Protein AF-A0AB34FJD3-F1 (afdb_monomer_lite)

Foldseek 3Di:
DVVVVVVVLLVVVQVLCVVLVNPPDDPQNSVQLQLQQADDPVDDCVVAPSHHGDSVSSCVLSVCVVVVFPSDDDADPPHHDDDDPPDDDDDDGPVPVPPDDDDDGGGGGDDADDDPDGPDDDKDKDWDQDPVRDIDIDIPCVVVPPDD

pLDDT: mean 83.69, std 14.87, range [32.38, 97.69]

InterPro domains:
  IPR036852 Peptidase S8/S53 domain superfamily [G3DSA:3.40.50.200] (1-60)
  IPR036852 Peptidase S8/S53 domain superfamily [SSF52743] (1-69)

Secondary structure (DSSP, 8-state):
-HHHHHHHHHHHHHHHHHHTT--S--HHHHHHHHHHHPBP-SS-HHHHTT-B--HHHHHHHHHHHHTT-------STTTSPPPPTT--------GGG--S--PPP-----PPPSSSS-SS----EEEEE-TTS-EEEEETTGGGGS--

Sequence (148 aa):
MAIPLVAGCCAVLRETLGAVGVSTSSGALIKALLVNGADDLGLPRSDQGFGRVNIKNSLVRVDGRRNGGGDFVDVGVPTGPTLEEGQNWTQEIPLAALTQPGTLKVTLAYPDRQGAILQNNLTLKVEIRQRSGNIIAKRGDERVRSGE

Radius of gyration: 16.48 Å; chains: 1; bounding box: 44×36×38 Å

Organism: NCBI:txid1247861

Structure (mmCIF, N/CA/C/O backbone):
data_AF-A0AB34FJD3-F1
#
_entry.id   AF-A0AB34FJD3-F1
#
loop_
_atom_site.group_PDB
_atom_site.id
_atom_site.type_symbol
_atom_site.label_atom_id
_atom_site.label_alt_id
_atom_site.label_comp_id
_atom_site.label_asym_id
_atom_site.label_entity_id
_atom_site.label_seq_id
_atom_site.pdbx_PDB_ins_code
_atom_site.Cartn_x
_atom_site.Cartn_y
_atom_site.Cartn_z
_atom_site.occupancy
_atom_site.B_iso_or_equiv
_atom_site.auth_seq_id
_atom_site.auth_comp_id
_atom_site.auth_asym_id
_atom_site.auth_atom_id
_atom_site.pdbx_PDB_model_num
ATOM 1 N N . MET A 1 1 ? 6.060 -17.586 -14.091 1.00 90.12 1 MET A N 1
ATOM 2 C CA . MET A 1 1 ? 4.841 -17.091 -14.779 1.00 90.12 1 MET A CA 1
ATOM 3 C C . MET A 1 1 ? 4.119 -15.952 -14.042 1.00 90.12 1 MET A C 1
ATOM 5 O O . MET A 1 1 ? 3.489 -15.154 -14.715 1.00 90.12 1 MET A O 1
ATOM 9 N N . ALA A 1 2 ? 4.221 -15.802 -12.712 1.00 94.38 2 ALA A N 1
ATOM 10 C CA . ALA A 1 2 ? 3.508 -14.740 -11.977 1.00 94.38 2 ALA A CA 1
ATOM 11 C C . ALA A 1 2 ? 3.967 -13.296 -12.294 1.00 94.38 2 ALA A C 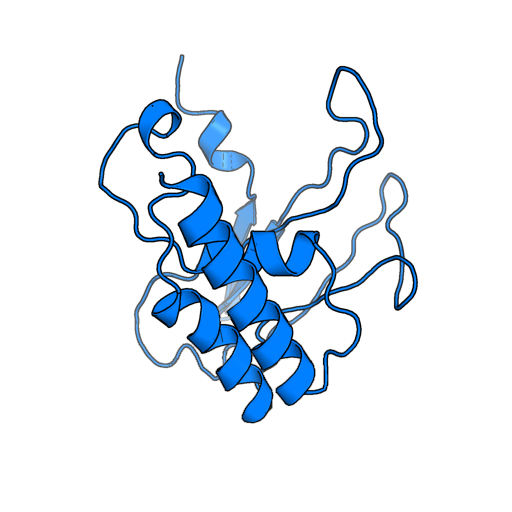1
ATOM 13 O O . ALA A 1 2 ? 3.139 -12.397 -12.386 1.00 94.38 2 ALA A O 1
ATOM 14 N N . ILE A 1 3 ? 5.271 -13.073 -12.503 1.00 96.75 3 ILE A N 1
ATOM 15 C CA . ILE A 1 3 ? 5.843 -11.738 -12.770 1.00 96.75 3 ILE A CA 1
ATOM 16 C C . ILE A 1 3 ? 5.187 -11.025 -13.972 1.00 96.75 3 ILE A C 1
ATOM 18 O O . ILE A 1 3 ? 4.697 -9.912 -13.780 1.00 96.75 3 ILE A O 1
ATOM 22 N N . PRO A 1 4 ? 5.124 -11.611 -15.187 1.00 97.38 4 PRO A N 1
ATOM 23 C CA . PRO A 1 4 ? 4.515 -10.930 -16.333 1.00 97.38 4 PRO A CA 1
ATOM 24 C C . PRO A 1 4 ? 3.014 -10.665 -16.149 1.00 97.38 4 PRO A C 1
ATOM 26 O O . PRO A 1 4 ? 2.512 -9.662 -16.647 1.00 97.38 4 PRO A O 1
ATOM 29 N N . LEU A 1 5 ? 2.305 -11.506 -15.388 1.00 96.69 5 LEU A N 1
ATOM 30 C CA . LEU A 1 5 ? 0.898 -11.267 -15.063 1.00 96.69 5 LEU A CA 1
ATOM 31 C C . LEU A 1 5 ? 0.735 -10.008 -14.200 1.00 96.69 5 LEU A C 1
ATOM 33 O O . LEU A 1 5 ? -0.073 -9.137 -14.517 1.00 96.69 5 LEU A O 1
ATOM 37 N N . VAL A 1 6 ? 1.548 -9.874 -13.148 1.00 97.38 6 VAL A N 1
ATOM 38 C CA . VAL A 1 6 ? 1.541 -8.674 -12.295 1.00 97.38 6 VAL A CA 1
ATOM 39 C C . VAL A 1 6 ? 2.001 -7.440 -13.077 1.00 97.38 6 VAL A C 1
ATOM 41 O O . VAL A 1 6 ? 1.449 -6.361 -12.877 1.00 97.38 6 VAL A O 1
ATOM 44 N N . ALA A 1 7 ? 2.941 -7.581 -14.017 1.00 97.69 7 ALA A N 1
ATOM 45 C CA . ALA A 1 7 ? 3.337 -6.485 -14.904 1.00 97.69 7 ALA A CA 1
ATOM 46 C C . ALA A 1 7 ? 2.163 -5.980 -15.767 1.00 97.69 7 ALA A C 1
ATOM 48 O O . ALA A 1 7 ? 1.985 -4.769 -15.900 1.00 97.69 7 ALA A O 1
ATOM 49 N N . GLY A 1 8 ? 1.315 -6.883 -16.273 1.00 97.44 8 GLY A N 1
ATOM 50 C CA . GLY A 1 8 ? 0.063 -6.520 -16.946 1.00 97.44 8 GLY A CA 1
ATOM 51 C C . GLY A 1 8 ? -0.906 -5.768 -16.026 1.00 97.44 8 GLY A C 1
ATOM 52 O O . GLY A 1 8 ? -1.444 -4.732 -16.409 1.00 97.44 8 GLY A O 1
ATOM 53 N N . CYS A 1 9 ? -1.063 -6.211 -14.773 1.00 96.81 9 CYS A N 1
ATOM 54 C CA . CYS A 1 9 ? -1.859 -5.486 -13.774 1.00 96.81 9 CYS A CA 1
ATOM 55 C C . CYS A 1 9 ? -1.320 -4.069 -13.504 1.00 96.81 9 CYS A C 1
ATOM 57 O O . CYS A 1 9 ? -2.101 -3.124 -13.392 1.00 96.81 9 CYS A O 1
ATOM 59 N N . CYS A 1 10 ? 0.006 -3.900 -13.434 1.00 96.50 10 CYS A N 1
ATOM 60 C CA . CYS A 1 10 ? 0.634 -2.584 -13.301 1.00 96.50 10 CYS A CA 1
ATOM 61 C C . CYS A 1 10 ? 0.314 -1.672 -14.493 1.00 96.50 10 CYS A C 1
ATOM 63 O O . CYS A 1 10 ? 0.085 -0.480 -14.291 1.00 96.50 10 CYS A O 1
ATOM 65 N N . ALA A 1 11 ? 0.298 -2.210 -15.718 1.00 9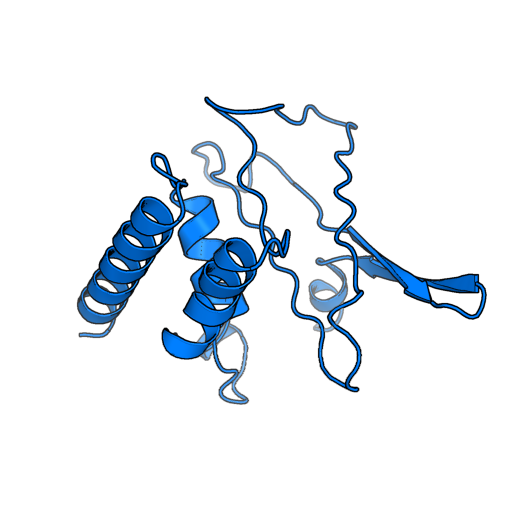5.94 11 ALA A N 1
ATOM 66 C CA . ALA A 1 11 ? -0.043 -1.446 -16.918 1.00 95.94 11 ALA A CA 1
ATOM 67 C C . ALA A 1 11 ? -1.496 -0.946 -16.875 1.00 95.94 11 ALA A C 1
ATOM 69 O O . ALA A 1 11 ? -1.727 0.247 -17.059 1.00 95.94 11 ALA A O 1
ATOM 70 N N . VAL A 1 12 ? -2.444 -1.818 -16.513 1.00 95.06 12 VAL A N 1
ATOM 71 C CA . VAL A 1 12 ? -3.866 -1.455 -16.356 1.00 95.06 12 VAL A CA 1
ATOM 72 C C . VAL A 1 12 ? -4.053 -0.367 -15.292 1.00 95.06 12 VAL A C 1
ATOM 74 O O . VAL A 1 12 ? -4.788 0.598 -15.508 1.00 95.06 12 VAL A O 1
ATOM 77 N N . LEU A 1 13 ? -3.361 -0.471 -14.149 1.00 93.94 13 LEU A N 1
ATOM 78 C CA . LEU A 1 13 ? -3.421 0.563 -13.108 1.00 93.94 13 LEU A CA 1
ATOM 79 C C . LEU A 1 13 ? -2.891 1.911 -13.598 1.00 93.94 13 LEU A C 1
ATOM 81 O O . LEU A 1 13 ? -3.525 2.930 -13.337 1.00 93.94 13 LEU A O 1
ATOM 85 N N . ARG A 1 14 ? -1.758 1.928 -14.313 1.00 93.69 14 ARG A N 1
ATOM 86 C CA . ARG A 1 14 ? -1.206 3.166 -14.891 1.00 93.69 14 ARG A CA 1
ATOM 87 C C . ARG A 1 14 ? -2.178 3.815 -15.866 1.00 93.69 14 ARG A C 1
ATOM 89 O O . ARG A 1 14 ? -2.403 5.017 -15.774 1.00 93.69 14 ARG A O 1
ATOM 96 N N . GLU A 1 15 ? -2.768 3.029 -16.762 1.00 93.12 15 GLU A N 1
ATOM 97 C CA . GLU A 1 15 ? -3.754 3.521 -17.727 1.00 93.12 15 GLU A CA 1
ATOM 98 C C . GLU A 1 15 ? -4.972 4.123 -17.016 1.00 93.12 15 GLU A C 1
ATOM 100 O O . GLU A 1 15 ? -5.386 5.245 -17.313 1.00 93.12 15 GLU A O 1
ATOM 105 N N . THR A 1 16 ? -5.496 3.423 -16.006 1.00 92.25 16 THR A N 1
ATOM 106 C CA . THR A 1 16 ? -6.672 3.884 -15.257 1.00 92.25 16 THR A CA 1
ATOM 107 C C . THR A 1 16 ? -6.365 5.156 -14.464 1.00 92.25 16 THR A C 1
ATOM 109 O O . THR A 1 16 ? -7.180 6.076 -14.446 1.00 92.25 16 THR A O 1
ATOM 112 N N . LEU A 1 17 ? -5.182 5.244 -13.846 1.00 90.94 17 LEU A N 1
ATOM 113 C CA . LEU A 1 17 ? -4.711 6.445 -13.151 1.00 90.94 17 LEU A CA 1
ATOM 114 C C . LEU A 1 17 ? -4.604 7.644 -14.104 1.00 90.94 17 LEU A C 1
ATOM 116 O O . LEU A 1 17 ? -5.093 8.731 -13.784 1.00 90.94 17 LEU A O 1
ATOM 120 N N . GLY A 1 18 ? -4.058 7.435 -15.304 1.00 89.94 18 GLY A N 1
ATOM 121 C CA . GLY A 1 18 ? -4.018 8.457 -16.350 1.00 89.94 18 GLY A CA 1
ATOM 122 C C . GLY A 1 18 ? -5.417 8.935 -16.748 1.00 89.94 18 GLY A C 1
ATOM 123 O O . GLY A 1 18 ? -5.660 10.139 -16.820 1.00 89.94 18 GLY A O 1
ATOM 124 N N . ALA A 1 19 ? -6.369 8.009 -16.896 1.00 89.12 19 ALA A N 1
ATOM 125 C CA . ALA A 1 19 ? -7.762 8.316 -17.227 1.00 89.12 19 ALA A CA 1
ATOM 126 C C . ALA A 1 19 ? -8.519 9.094 -16.129 1.00 89.12 19 ALA A C 1
ATOM 128 O O . ALA A 1 19 ? -9.600 9.616 -16.396 1.00 89.12 19 ALA A O 1
ATOM 129 N N . VAL A 1 20 ? -7.985 9.176 -14.903 1.00 86.31 20 VAL A N 1
ATOM 130 C CA . VAL A 1 20 ? -8.539 9.987 -13.796 1.00 86.31 20 VAL A CA 1
ATOM 131 C C . VAL A 1 20 ? -7.712 11.238 -13.493 1.00 86.31 20 VAL A C 1
ATOM 133 O O . VAL A 1 20 ? -7.857 11.842 -12.430 1.00 86.31 20 VAL A O 1
ATOM 136 N N . GLY A 1 21 ? -6.833 11.632 -14.418 1.00 85.00 21 GLY A N 1
ATOM 137 C CA . GLY A 1 21 ? -6.027 12.849 -14.310 1.00 85.00 21 GLY A CA 1
ATOM 138 C C . GLY A 1 21 ? -4.741 12.696 -13.494 1.00 85.00 21 GLY A C 1
ATOM 139 O O . GLY A 1 21 ? -4.107 13.697 -13.174 1.00 85.00 21 GLY A O 1
ATOM 140 N N . VAL A 1 22 ? -4.324 11.469 -13.163 1.00 84.62 22 VAL A N 1
ATOM 141 C CA . VAL A 1 22 ? -3.020 11.184 -12.541 1.00 84.62 22 VAL A CA 1
ATOM 142 C C . VAL A 1 22 ? -2.040 10.780 -13.645 1.00 84.62 22 VAL A C 1
ATOM 144 O O . VAL A 1 22 ? -1.761 9.603 -13.862 1.00 84.62 22 VAL A O 1
ATOM 147 N N . SER A 1 23 ? -1.549 11.772 -14.390 1.00 74.44 23 SER A N 1
A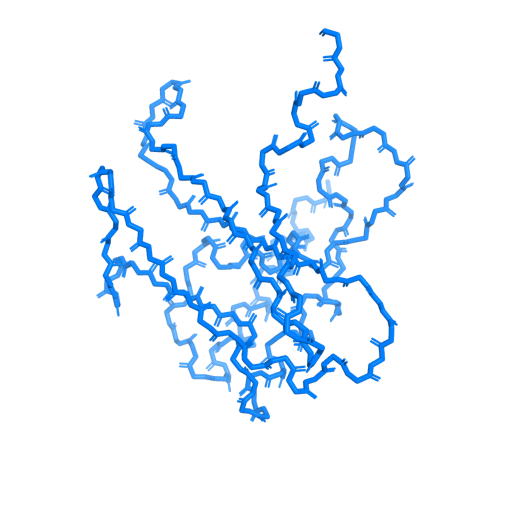TOM 148 C CA . SER A 1 23 ? -0.696 11.569 -15.572 1.00 74.44 23 SER A CA 1
ATOM 149 C C . SER A 1 23 ? 0.712 11.057 -15.240 1.00 74.44 23 SER A C 1
ATOM 151 O O . SER A 1 23 ? 1.292 10.308 -16.024 1.00 74.44 23 SER A O 1
ATOM 153 N N . THR A 1 24 ? 1.256 11.404 -14.071 1.00 81.25 24 THR A N 1
ATOM 154 C CA . THR A 1 24 ? 2.583 10.971 -13.602 1.00 81.25 24 THR A CA 1
ATOM 155 C C . THR A 1 24 ? 2.470 10.103 -12.349 1.00 81.25 24 THR A C 1
ATOM 157 O O . THR A 1 24 ? 2.868 10.514 -11.262 1.00 81.25 24 THR A O 1
ATOM 160 N N . SER A 1 25 ? 1.906 8.899 -12.480 1.00 86.06 25 SER A N 1
ATOM 161 C CA . SER A 1 25 ? 1.815 7.948 -11.361 1.00 86.06 25 SER A CA 1
ATOM 162 C C . SER A 1 25 ? 3.194 7.399 -10.975 1.00 86.06 25 SER A C 1
ATOM 164 O O . SER A 1 25 ? 3.870 6.779 -11.814 1.00 86.06 25 SER A O 1
ATOM 166 N N . SER A 1 26 ? 3.593 7.542 -9.711 1.00 90.94 26 SER A N 1
ATOM 167 C CA . SER A 1 26 ? 4.848 6.973 -9.221 1.00 90.94 26 SER A CA 1
ATOM 168 C C . SER A 1 26 ? 4.799 5.437 -9.174 1.00 90.94 26 SER A C 1
ATOM 170 O O . SER A 1 26 ? 3.745 4.803 -9.051 1.00 90.94 26 SER A O 1
ATOM 172 N N . GLY A 1 27 ? 5.968 4.792 -9.260 1.00 92.69 27 GLY A N 1
ATOM 173 C CA . GLY A 1 27 ? 6.064 3.344 -9.032 1.00 92.69 27 GLY A CA 1
ATOM 174 C C . GLY A 1 27 ? 5.640 2.944 -7.613 1.00 92.69 27 GLY A C 1
ATOM 175 O O . GLY A 1 27 ? 5.110 1.850 -7.410 1.00 92.69 27 GLY A O 1
ATOM 176 N N . ALA A 1 28 ? 5.823 3.847 -6.646 1.00 93.94 28 ALA A N 1
ATOM 177 C CA . ALA A 1 28 ? 5.410 3.653 -5.265 1.00 93.94 28 ALA A CA 1
ATOM 178 C C . ALA A 1 28 ? 3.883 3.651 -5.119 1.00 93.94 28 ALA A C 1
ATOM 180 O O . ALA A 1 28 ? 3.356 2.750 -4.469 1.00 93.94 28 ALA A O 1
ATOM 181 N N . LEU A 1 29 ? 3.171 4.563 -5.792 1.00 93.00 29 LEU A N 1
ATOM 182 C CA . LEU A 1 29 ? 1.707 4.575 -5.805 1.00 93.00 29 LEU A CA 1
ATOM 183 C C . LEU A 1 29 ? 1.141 3.256 -6.340 1.00 93.00 29 LEU A C 1
ATOM 185 O O . LEU A 1 29 ? 0.266 2.653 -5.723 1.00 93.00 29 LEU A O 1
ATOM 189 N N . ILE A 1 30 ? 1.670 2.759 -7.459 1.00 95.12 30 ILE A N 1
ATOM 190 C CA . ILE A 1 30 ? 1.203 1.496 -8.053 1.00 95.12 30 ILE A CA 1
ATOM 191 C C . ILE A 1 30 ? 1.442 0.326 -7.101 1.00 95.12 30 ILE A C 1
ATOM 193 O O . ILE A 1 30 ? 0.552 -0.503 -6.906 1.00 95.12 30 ILE A O 1
ATOM 197 N N . LYS A 1 31 ? 2.616 0.279 -6.458 1.00 96.25 31 LYS A N 1
ATOM 198 C CA . LYS A 1 31 ? 2.913 -0.724 -5.429 1.00 96.25 31 LYS A CA 1
ATOM 199 C C . LYS A 1 31 ? 1.928 -0.627 -4.262 1.00 96.25 31 LYS A C 1
ATOM 201 O O . LYS A 1 31 ? 1.420 -1.658 -3.827 1.00 96.25 31 LYS A O 1
ATOM 206 N N . ALA A 1 32 ? 1.636 0.582 -3.783 1.00 95.19 32 ALA A N 1
ATOM 207 C CA . ALA A 1 32 ? 0.689 0.803 -2.695 1.00 95.19 32 ALA A CA 1
ATOM 208 C C . ALA A 1 32 ? -0.719 0.311 -3.058 1.00 95.19 32 ALA A C 1
ATOM 210 O O . ALA A 1 32 ? -1.323 -0.405 -2.266 1.00 95.19 32 ALA A O 1
ATOM 211 N N . LEU A 1 33 ? -1.215 0.614 -4.262 1.00 94.81 33 LEU A N 1
ATOM 212 C CA . LEU A 1 33 ? -2.539 0.183 -4.730 1.00 94.81 33 LEU A CA 1
ATOM 213 C C . LEU A 1 33 ? -2.648 -1.343 -4.874 1.00 94.81 33 LEU A C 1
ATOM 215 O O . LEU A 1 33 ? -3.655 -1.934 -4.472 1.00 94.81 33 LEU A O 1
ATOM 219 N N . LEU A 1 34 ? -1.615 -1.998 -5.413 1.00 96.38 34 LEU A N 1
ATOM 220 C CA . LEU A 1 34 ? -1.580 -3.460 -5.530 1.00 96.38 34 LEU A CA 1
ATOM 221 C C . LEU A 1 34 ? -1.562 -4.140 -4.160 1.00 96.38 34 LEU A C 1
ATOM 223 O O . LEU A 1 34 ? -2.328 -5.070 -3.931 1.00 96.38 34 LEU A O 1
ATOM 227 N N . VAL A 1 35 ? -0.727 -3.652 -3.238 1.00 95.94 35 VAL A N 1
ATOM 228 C CA . VAL A 1 35 ? -0.635 -4.181 -1.869 1.00 95.94 35 VAL A CA 1
ATOM 229 C C . VAL A 1 35 ? -1.926 -3.930 -1.086 1.00 95.94 35 VAL A C 1
ATOM 231 O O . VAL A 1 35 ? -2.395 -4.820 -0.383 1.00 95.94 35 VAL A O 1
ATOM 234 N N . ASN A 1 36 ? -2.535 -2.749 -1.218 1.00 94.00 36 ASN A N 1
ATOM 235 C CA . ASN A 1 36 ? -3.774 -2.410 -0.514 1.00 94.00 36 ASN A CA 1
ATOM 236 C C . ASN A 1 36 ? -4.953 -3.289 -0.964 1.00 94.00 36 ASN A C 1
ATOM 238 O O . ASN A 1 36 ? -5.751 -3.735 -0.136 1.00 94.00 36 ASN A O 1
ATOM 242 N N . GLY A 1 37 ? -5.033 -3.557 -2.272 1.00 93.56 37 GLY A N 1
ATOM 243 C CA . GLY A 1 37 ? -6.074 -4.383 -2.882 1.00 93.56 37 GLY A CA 1
ATOM 244 C C . GLY A 1 37 ? -5.854 -5.892 -2.761 1.00 93.56 37 GLY A C 1
ATOM 245 O O . GLY A 1 37 ? -6.779 -6.646 -3.051 1.00 93.56 37 GLY A O 1
ATOM 246 N N . ALA A 1 38 ? -4.673 -6.348 -2.336 1.00 96.19 38 ALA A N 1
ATOM 247 C CA . ALA A 1 38 ? -4.339 -7.767 -2.301 1.00 96.19 38 ALA A CA 1
ATOM 248 C C . ALA A 1 38 ? -5.240 -8.578 -1.348 1.00 96.19 38 ALA A C 1
ATOM 250 O O . ALA A 1 38 ? -5.657 -8.107 -0.277 1.00 96.19 38 ALA A O 1
ATOM 251 N N . ASP A 1 39 ? -5.511 -9.817 -1.757 1.00 95.56 39 ASP A N 1
ATOM 252 C CA . ASP A 1 39 ? -6.238 -10.808 -0.968 1.00 95.56 39 ASP A CA 1
ATOM 253 C C . ASP A 1 39 ? -5.259 -11.569 -0.070 1.00 95.56 39 ASP A C 1
ATOM 255 O O . ASP A 1 39 ? -4.260 -12.110 -0.549 1.00 95.56 39 ASP A O 1
ATOM 259 N N . ASP A 1 40 ? -5.570 -11.644 1.221 1.00 94.31 40 ASP A N 1
ATOM 260 C CA . ASP A 1 40 ? -4.859 -12.504 2.165 1.00 94.31 40 ASP A CA 1
ATOM 261 C C . ASP A 1 40 ? -5.261 -13.966 1.916 1.00 94.31 40 ASP A C 1
ATOM 263 O O . ASP A 1 40 ? -6.449 -14.291 1.870 1.00 94.31 40 ASP A O 1
ATOM 267 N N . LEU A 1 41 ? -4.272 -14.837 1.726 1.00 95.50 41 LEU A N 1
ATOM 268 C CA . LEU A 1 41 ? -4.459 -16.267 1.485 1.00 95.50 41 LEU A CA 1
ATOM 269 C C . LEU A 1 41 ? -4.504 -17.090 2.784 1.00 95.50 41 LEU A C 1
ATOM 271 O O . LEU A 1 41 ? -4.646 -18.308 2.718 1.00 95.50 41 LEU A O 1
ATOM 275 N N . GLY A 1 42 ? -4.357 -16.453 3.951 1.00 94.38 42 GLY A N 1
ATOM 276 C CA . GLY A 1 42 ? -4.291 -17.130 5.248 1.00 94.38 42 GLY A CA 1
ATOM 277 C C . GLY A 1 42 ? -2.968 -17.864 5.494 1.00 94.38 42 GLY A C 1
ATOM 278 O O . GLY A 1 42 ? -2.918 -18.774 6.316 1.00 94.38 42 GLY A O 1
ATOM 279 N N . LEU A 1 43 ? -1.906 -17.492 4.774 1.00 95.19 43 LEU A N 1
ATOM 280 C CA . LEU A 1 43 ? -0.577 -18.104 4.850 1.00 95.19 43 LEU A CA 1
ATOM 281 C C . LEU A 1 43 ? 0.411 -17.245 5.667 1.00 95.19 43 LEU A C 1
ATOM 283 O O . LEU A 1 43 ? 0.180 -16.051 5.882 1.00 95.19 43 LEU A O 1
ATOM 287 N N . PRO A 1 44 ? 1.556 -17.794 6.101 1.00 93.81 44 PRO A N 1
ATOM 288 C CA . PRO A 1 44 ? 2.625 -16.992 6.687 1.00 93.81 44 PRO A CA 1
ATOM 289 C C . PRO A 1 44 ? 3.103 -15.877 5.746 1.00 93.81 44 PRO A C 1
ATOM 291 O O . PRO A 1 44 ? 3.153 -16.033 4.524 1.00 93.81 44 PRO A O 1
ATOM 294 N N . ARG A 1 45 ? 3.506 -14.733 6.314 1.00 88.94 45 ARG A N 1
ATOM 295 C CA . ARG A 1 45 ? 3.967 -13.568 5.536 1.00 88.94 45 ARG A CA 1
ATOM 296 C C . ARG A 1 45 ? 5.195 -13.871 4.668 1.00 88.94 45 ARG A C 1
ATOM 298 O O . ARG A 1 45 ? 5.353 -13.239 3.629 1.00 88.94 45 ARG A O 1
ATOM 305 N N . SER A 1 46 ? 6.037 -14.822 5.070 1.00 94.50 46 SER A N 1
ATOM 306 C CA . SER A 1 46 ? 7.173 -15.308 4.273 1.00 94.50 46 SER A CA 1
ATOM 307 C C . SER A 1 46 ? 6.744 -15.913 2.936 1.00 94.50 46 SER A C 1
ATOM 309 O O . SER A 1 46 ? 7.466 -15.784 1.952 1.00 94.50 46 SER A O 1
ATOM 311 N N . ASP A 1 47 ? 5.557 -16.519 2.894 1.00 94.75 47 ASP A N 1
ATOM 312 C CA . ASP A 1 47 ? 5.125 -17.368 1.783 1.00 94.75 47 ASP A CA 1
ATOM 313 C C . ASP A 1 47 ? 4.221 -16.602 0.816 1.00 94.75 47 ASP A C 1
ATOM 315 O O . ASP A 1 47 ? 4.254 -16.826 -0.393 1.00 94.75 47 ASP A O 1
ATOM 319 N N . GLN A 1 48 ? 3.421 -15.667 1.340 1.00 94.50 48 GLN A N 1
ATOM 320 C CA . GLN A 1 48 ? 2.490 -14.865 0.539 1.00 94.50 48 GLN A CA 1
ATOM 321 C C . GLN A 1 48 ? 2.838 -13.373 0.457 1.00 94.50 48 GLN A C 1
ATOM 323 O O . GLN A 1 48 ? 2.194 -12.628 -0.285 1.00 94.50 48 GLN A O 1
ATOM 328 N N . GLY A 1 49 ? 3.821 -12.893 1.222 1.00 94.31 49 GLY A N 1
ATOM 329 C CA . GLY A 1 49 ? 4.122 -11.467 1.313 1.00 94.31 49 GLY A CA 1
ATOM 330 C C . GLY A 1 49 ? 2.916 -10.668 1.816 1.00 94.31 49 GLY A C 1
ATOM 331 O O . GLY A 1 49 ? 2.444 -10.865 2.932 1.00 94.31 49 GLY A O 1
ATOM 332 N N . PHE A 1 50 ? 2.420 -9.745 0.989 1.00 94.75 50 PHE A N 1
ATOM 333 C CA . PHE A 1 50 ? 1.220 -8.952 1.287 1.00 94.75 50 PHE A CA 1
ATOM 334 C C . PHE A 1 50 ? -0.082 -9.571 0.750 1.00 94.75 50 PHE A C 1
ATOM 336 O O . PHE A 1 50 ? -1.133 -8.941 0.848 1.00 94.75 50 PHE A O 1
ATOM 343 N N . GLY A 1 51 ? -0.014 -10.779 0.189 1.00 95.88 51 GLY A N 1
ATOM 344 C CA . GLY A 1 51 ? -1.152 -11.488 -0.384 1.00 95.88 51 GLY A CA 1
ATOM 345 C C . GLY A 1 51 ? -1.131 -11.540 -1.912 1.00 95.88 51 GLY A C 1
ATOM 346 O O . GLY A 1 51 ? -0.210 -11.064 -2.583 1.00 95.88 51 GLY A O 1
ATOM 347 N N . ARG A 1 52 ? -2.180 -12.136 -2.478 1.00 96.94 52 ARG A N 1
ATOM 348 C CA . ARG A 1 52 ? -2.357 -12.294 -3.925 1.00 96.94 52 ARG A CA 1
ATOM 349 C C . ARG A 1 52 ? -2.916 -11.014 -4.538 1.00 96.94 52 ARG A C 1
ATOM 351 O O . ARG A 1 52 ? -3.920 -10.486 -4.068 1.00 96.94 52 ARG A O 1
ATOM 358 N N . VAL A 1 53 ? -2.324 -10.567 -5.646 1.00 97.19 53 VAL A N 1
ATOM 359 C CA . VAL A 1 53 ? -2.833 -9.425 -6.421 1.00 97.19 53 VAL A CA 1
ATOM 360 C C . VAL A 1 53 ? -4.294 -9.651 -6.818 1.00 97.19 53 VAL A C 1
ATOM 362 O O . VAL A 1 53 ? -4.628 -10.645 -7.461 1.00 97.19 53 VAL A O 1
ATOM 365 N N . ASN A 1 54 ? -5.145 -8.688 -6.468 1.00 96.44 54 ASN A N 1
ATOM 366 C CA . ASN A 1 54 ? -6.535 -8.615 -6.891 1.00 96.44 54 ASN A CA 1
ATOM 367 C C . ASN A 1 54 ? -6.775 -7.249 -7.541 1.00 96.44 54 ASN A C 1
ATOM 369 O O . ASN A 1 54 ? -6.994 -6.241 -6.870 1.00 96.44 54 ASN A O 1
ATOM 373 N N . ILE A 1 55 ? -6.706 -7.224 -8.874 1.00 94.75 55 ILE A N 1
ATOM 374 C CA . ILE A 1 55 ? -6.776 -5.980 -9.647 1.00 94.75 55 ILE A CA 1
ATOM 375 C C . ILE A 1 55 ? -8.106 -5.248 -9.453 1.00 94.75 55 ILE A C 1
ATOM 377 O O . ILE A 1 55 ? -8.125 -4.023 -9.389 1.00 94.75 55 ILE A O 1
ATOM 381 N N . LYS A 1 56 ? -9.209 -5.990 -9.282 1.00 93.50 56 LYS A N 1
ATOM 382 C CA . LYS A 1 56 ? -10.533 -5.413 -9.040 1.00 93.50 56 LYS A CA 1
ATOM 383 C C . LYS A 1 56 ? -10.519 -4.586 -7.757 1.00 93.50 56 LYS A C 1
ATOM 385 O O . LYS A 1 56 ? -10.927 -3.432 -7.783 1.00 93.50 56 LYS A O 1
ATOM 390 N N . ASN A 1 57 ? -9.990 -5.141 -6.668 1.00 91.56 57 ASN A N 1
ATOM 391 C CA . ASN A 1 57 ? -9.893 -4.443 -5.385 1.00 91.56 57 ASN A CA 1
ATOM 392 C C . ASN A 1 57 ? -8.940 -3.238 -5.439 1.00 91.56 57 ASN A C 1
ATOM 394 O O . ASN A 1 57 ? -9.219 -2.215 -4.818 1.00 91.56 57 ASN A O 1
ATOM 398 N N . SER A 1 58 ? -7.838 -3.330 -6.192 1.00 92.56 58 SER A N 1
ATOM 399 C CA . SER A 1 58 ? -6.916 -2.201 -6.390 1.00 92.56 58 SER A CA 1
ATOM 400 C C . SER A 1 58 ? -7.552 -1.042 -7.168 1.00 92.56 58 SER A C 1
ATOM 402 O O . SER A 1 58 ? -7.278 0.117 -6.862 1.00 92.56 58 SER A O 1
ATOM 404 N N . LEU A 1 59 ? -8.419 -1.336 -8.144 1.00 90.06 59 LEU A N 1
ATOM 405 C CA . LEU A 1 59 ? -9.091 -0.328 -8.974 1.00 90.06 59 LEU A CA 1
ATOM 406 C C . LEU A 1 59 ? -10.203 0.431 -8.240 1.00 90.06 59 LEU A C 1
ATOM 408 O O . LEU A 1 59 ? -10.418 1.600 -8.550 1.00 90.06 59 LEU A O 1
ATOM 412 N N . VAL A 1 60 ? -10.843 -0.168 -7.224 1.00 83.38 60 VAL A N 1
ATOM 413 C CA . VAL A 1 60 ? -11.898 0.495 -6.422 1.00 83.38 60 VAL A CA 1
ATOM 414 C C . VAL A 1 60 ? -11.444 1.867 -5.909 1.00 83.38 60 VAL A C 1
ATOM 416 O O . VAL A 1 60 ? -12.218 2.820 -5.915 1.00 83.38 60 VAL A O 1
ATOM 419 N N . ARG A 1 61 ? -10.173 1.989 -5.509 1.00 74.06 61 ARG A N 1
ATOM 420 C CA . ARG A 1 61 ? -9.592 3.246 -5.005 1.00 74.06 61 ARG A CA 1
ATOM 421 C C . ARG A 1 61 ? -9.392 4.297 -6.096 1.00 74.06 61 ARG A C 1
ATOM 423 O O . ARG A 1 61 ? -9.457 5.491 -5.823 1.00 74.06 61 ARG A O 1
ATOM 430 N N . VAL A 1 62 ? -9.155 3.861 -7.330 1.00 76.69 62 VAL A N 1
ATOM 431 C CA . VAL A 1 62 ? -8.981 4.748 -8.486 1.00 76.69 62 VAL A CA 1
ATOM 432 C C . VAL A 1 62 ? -10.331 5.286 -8.955 1.00 76.69 62 VAL A C 1
ATOM 434 O O . VAL A 1 62 ? -10.463 6.485 -9.197 1.00 76.69 62 VAL A O 1
ATOM 437 N N . ASP A 1 63 ? -11.358 4.436 -8.990 1.00 68.44 63 ASP A N 1
ATOM 438 C CA . ASP A 1 63 ? -12.727 4.863 -9.297 1.00 68.44 63 ASP A CA 1
ATOM 439 C C . ASP A 1 63 ? -13.324 5.750 -8.193 1.00 68.44 63 ASP A C 1
ATOM 441 O O . ASP A 1 63 ? -14.042 6.703 -8.496 1.00 68.44 63 ASP A O 1
ATOM 445 N N . GLY A 1 64 ? -12.967 5.522 -6.923 1.00 63.69 64 GLY A N 1
ATOM 446 C CA . GLY A 1 64 ? -13.325 6.412 -5.810 1.00 63.69 64 GLY A CA 1
ATOM 447 C C . GLY A 1 64 ? -12.903 7.867 -6.053 1.00 63.69 64 GLY A C 1
ATOM 448 O O . GLY A 1 64 ? -13.679 8.791 -5.801 1.00 63.69 64 GLY A O 1
ATOM 449 N N . ARG A 1 65 ? -11.731 8.075 -6.670 1.00 67.50 65 ARG A N 1
ATOM 450 C CA . ARG A 1 65 ? -11.230 9.404 -7.054 1.00 67.50 65 ARG A CA 1
ATOM 451 C C . ARG A 1 65 ? -12.051 10.072 -8.154 1.00 67.50 65 ARG A C 1
ATOM 453 O O . ARG A 1 65 ? -12.233 11.287 -8.095 1.00 67.50 65 ARG A O 1
ATOM 460 N N . ARG A 1 66 ? -12.595 9.313 -9.115 1.00 58.75 66 ARG A N 1
ATOM 461 C CA . ARG A 1 66 ? -13.528 9.860 -10.128 1.00 58.75 66 ARG A CA 1
ATOM 462 C C . ARG A 1 66 ? -14.757 10.491 -9.482 1.00 58.75 66 ARG A C 1
ATOM 464 O O . ARG A 1 66 ? -15.273 11.479 -9.986 1.00 58.75 66 ARG A O 1
ATOM 471 N N . ASN A 1 67 ? -15.173 9.945 -8.343 1.00 55.03 67 ASN A N 1
ATOM 472 C CA . ASN A 1 67 ? -16.342 10.390 -7.593 1.00 55.03 67 ASN A CA 1
ATOM 473 C C . ASN A 1 67 ? -16.006 11.438 -6.512 1.00 55.03 67 ASN A C 1
ATOM 475 O O . ASN A 1 67 ? -16.822 11.682 -5.627 1.00 55.03 67 ASN A O 1
ATOM 479 N N . GLY A 1 68 ? -14.813 12.049 -6.556 1.00 51.53 68 GLY A N 1
ATOM 480 C CA . GLY A 1 68 ? -14.379 13.063 -5.587 1.00 51.53 68 GLY A CA 1
ATOM 481 C C . GLY A 1 68 ? -13.857 12.505 -4.256 1.00 51.53 68 GLY A C 1
ATOM 482 O O . GLY A 1 68 ? -13.594 13.276 -3.335 1.00 51.53 68 GLY A O 1
ATOM 483 N N . GLY A 1 69 ? -13.685 11.183 -4.138 1.00 55.81 69 GLY A N 1
ATOM 484 C CA . GLY A 1 69 ? -13.083 10.529 -2.975 1.00 55.81 69 GLY A CA 1
ATOM 485 C C . GLY A 1 69 ? -11.557 10.633 -2.991 1.00 55.81 69 GLY A C 1
ATOM 486 O O . GLY A 1 69 ? -10.891 10.114 -3.887 1.00 55.81 69 GLY A O 1
ATOM 487 N N . GLY A 1 70 ? -10.979 11.319 -2.006 1.00 56.28 70 GLY A N 1
ATOM 488 C CA . GLY A 1 70 ? -9.528 11.416 -1.804 1.00 56.28 70 GLY A CA 1
ATOM 489 C C . GLY A 1 70 ? -8.920 10.127 -1.242 1.00 56.28 70 GLY A C 1
ATOM 490 O O . GLY A 1 70 ? -8.396 10.133 -0.134 1.00 56.28 70 GLY A O 1
ATOM 491 N N . ASP A 1 71 ? -9.006 9.022 -1.983 1.00 74.38 71 ASP A N 1
ATOM 492 C CA . ASP A 1 71 ? -8.702 7.669 -1.484 1.00 74.38 71 ASP A CA 1
ATOM 493 C C . ASP A 1 71 ? -7.203 7.321 -1.461 1.00 74.38 71 ASP A C 1
ATOM 495 O O . ASP A 1 71 ? -6.788 6.367 -0.800 1.00 74.38 71 ASP A O 1
ATOM 499 N N . PHE A 1 72 ? -6.381 8.075 -2.192 1.00 84.75 72 PHE A N 1
ATOM 500 C CA . PHE A 1 72 ? -4.931 7.909 -2.241 1.00 84.75 72 PHE A CA 1
ATOM 501 C C . PHE A 1 72 ? -4.236 9.239 -2.527 1.00 84.75 72 PHE A C 1
ATOM 503 O O . PHE A 1 72 ? -4.795 10.138 -3.164 1.00 84.75 72 PHE A O 1
ATOM 510 N N . VAL A 1 73 ? -2.980 9.327 -2.098 1.00 86.44 73 VAL A N 1
ATOM 511 C CA . VAL A 1 73 ? -2.113 10.481 -2.322 1.00 86.44 73 VAL A CA 1
ATOM 512 C C . VAL A 1 73 ? -0.762 10.001 -2.843 1.00 86.44 73 VAL A C 1
ATOM 514 O O . VAL A 1 73 ? -0.221 9.014 -2.352 1.00 86.44 73 VAL A O 1
ATOM 517 N N . ASP A 1 74 ? -0.243 10.704 -3.848 1.00 87.00 74 ASP A N 1
ATOM 518 C CA . ASP A 1 74 ? 1.080 10.490 -4.437 1.00 87.00 74 ASP A CA 1
ATOM 519 C C . ASP A 1 74 ? 1.833 11.821 -4.351 1.00 87.00 74 ASP A C 1
ATOM 521 O O . ASP A 1 74 ? 1.633 12.718 -5.170 1.00 87.00 74 ASP A O 1
ATOM 525 N N . VAL A 1 75 ? 2.593 11.988 -3.267 1.00 83.12 75 VAL A N 1
ATOM 526 C CA . VAL A 1 75 ? 3.365 13.200 -2.953 1.00 83.12 75 VAL A CA 1
ATOM 527 C C . VAL A 1 75 ? 4.850 12.881 -2.919 1.00 83.12 75 VAL A C 1
ATOM 529 O O . VAL A 1 75 ? 5.258 11.775 -2.569 1.00 83.12 75 VAL A O 1
ATOM 532 N N . GLY A 1 76 ? 5.654 13.875 -3.274 1.00 79.06 76 GLY A N 1
ATOM 533 C CA . GLY A 1 76 ? 7.103 13.775 -3.347 1.00 79.06 76 GLY A CA 1
ATOM 534 C C . GLY A 1 76 ? 7.608 14.319 -4.673 1.00 79.06 76 GLY A C 1
ATOM 535 O O . GLY A 1 76 ? 6.912 15.049 -5.372 1.00 79.06 76 GLY A O 1
ATOM 536 N N . VAL A 1 77 ? 8.833 13.970 -5.040 1.00 67.81 77 VAL A N 1
ATOM 537 C CA . VAL A 1 77 ? 9.449 14.481 -6.268 1.00 67.81 77 VAL A CA 1
ATOM 538 C C . VAL A 1 77 ? 8.766 13.863 -7.502 1.00 67.81 77 VAL A C 1
ATOM 540 O O . VAL A 1 77 ? 8.643 12.638 -7.553 1.00 67.81 77 VAL A O 1
ATOM 543 N N . PRO A 1 78 ? 8.362 14.649 -8.523 1.00 62.56 78 PRO A N 1
ATOM 544 C CA . PRO A 1 78 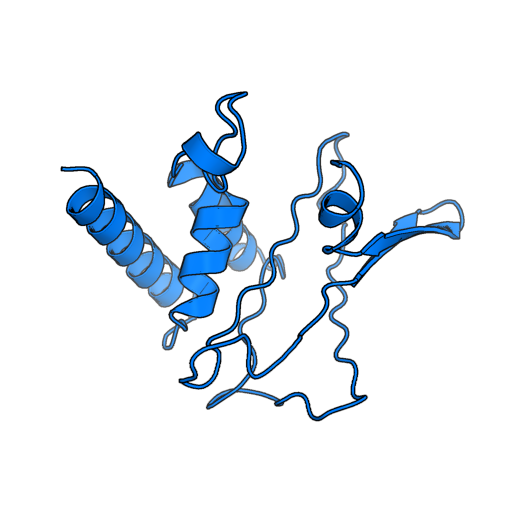? 8.561 16.097 -8.694 1.00 62.56 78 PRO A CA 1
ATOM 545 C C . PRO A 1 78 ? 7.361 16.975 -8.283 1.00 62.56 78 PRO A C 1
ATOM 547 O O . PRO A 1 78 ? 7.399 18.184 -8.486 1.00 62.56 78 PRO A O 1
ATOM 550 N N . THR A 1 79 ? 6.275 16.392 -7.781 1.00 63.03 79 THR A N 1
ATOM 551 C CA . THR A 1 79 ? 4.945 17.019 -7.714 1.00 63.03 79 THR A CA 1
ATOM 552 C C . THR A 1 79 ? 4.528 17.533 -6.333 1.00 63.03 79 THR A C 1
ATOM 554 O O . THR A 1 79 ? 3.446 18.103 -6.210 1.00 63.03 79 THR A O 1
ATOM 557 N N . GLY A 1 80 ? 5.333 17.349 -5.284 1.00 71.19 80 GLY A N 1
ATOM 558 C CA . GLY A 1 80 ? 4.917 17.672 -3.921 1.00 71.19 80 GLY A CA 1
ATOM 559 C C . GLY A 1 80 ? 6.038 17.717 -2.879 1.00 71.19 80 GLY A C 1
ATOM 560 O O . GLY A 1 80 ? 7.215 17.570 -3.213 1.00 71.19 80 GLY A O 1
ATOM 561 N N . PRO A 1 81 ? 5.668 17.938 -1.604 1.00 78.31 81 PRO A N 1
ATOM 562 C CA . PRO A 1 81 ? 6.618 18.089 -0.510 1.00 78.31 81 PRO A CA 1
ATOM 563 C C . PRO A 1 81 ? 7.383 16.789 -0.244 1.00 78.31 81 PRO A C 1
ATOM 565 O O . PRO A 1 81 ? 6.834 15.690 -0.340 1.00 78.31 81 PRO A O 1
ATOM 568 N N . THR A 1 82 ? 8.652 16.930 0.123 1.00 84.62 82 THR A N 1
ATOM 569 C CA . THR A 1 82 ? 9.484 15.845 0.649 1.00 84.62 82 THR A CA 1
ATOM 570 C C . THR A 1 82 ? 9.505 15.892 2.171 1.00 84.62 82 THR A C 1
ATOM 572 O O . THR A 1 82 ? 9.307 16.950 2.761 1.00 84.62 82 THR A O 1
ATOM 575 N N . LEU A 1 83 ? 9.760 14.746 2.799 1.00 88.62 83 LEU A N 1
ATOM 576 C CA . LEU A 1 83 ? 9.956 14.649 4.242 1.00 88.62 83 LEU A CA 1
ATOM 577 C C . LEU A 1 83 ? 11.445 14.640 4.571 1.00 88.62 83 LEU A C 1
ATOM 579 O O . LEU A 1 83 ? 12.192 13.826 4.025 1.00 88.62 83 LEU A O 1
ATOM 583 N N . GLU A 1 84 ? 11.849 15.519 5.479 1.00 88.88 84 GLU A N 1
ATOM 584 C CA . GLU A 1 84 ? 13.160 15.482 6.125 1.00 88.88 84 GLU A CA 1
ATOM 585 C C . GLU A 1 84 ? 13.098 14.733 7.462 1.00 88.88 84 GLU A C 1
ATOM 587 O O . GLU A 1 84 ? 12.026 14.389 7.972 1.00 88.88 84 GLU A O 1
ATOM 592 N N . GLU A 1 85 ? 14.264 14.463 8.046 1.00 89.12 85 GLU A N 1
ATOM 593 C CA . GLU A 1 85 ? 14.352 13.802 9.344 1.00 89.12 85 GLU A CA 1
ATOM 594 C C . GLU A 1 85 ? 13.610 14.601 10.430 1.00 89.12 85 GLU A C 1
ATOM 596 O O . GLU A 1 85 ? 13.734 15.820 10.540 1.00 89.12 85 GLU A O 1
ATOM 601 N N . GLY A 1 86 ? 12.792 13.904 11.222 1.00 90.38 86 GLY A N 1
ATOM 602 C CA . GLY A 1 86 ? 11.974 14.502 12.280 1.00 90.38 86 GLY A CA 1
ATOM 603 C C . GLY A 1 86 ? 10.694 15.200 11.803 1.00 90.38 86 GLY A C 1
ATOM 604 O O . GLY A 1 86 ? 9.866 15.568 12.640 1.00 90.38 86 GLY A O 1
ATOM 605 N N . GLN A 1 87 ? 10.481 15.355 10.493 1.00 91.75 87 GLN A N 1
ATOM 606 C CA . GLN A 1 87 ? 9.252 15.940 9.961 1.00 91.75 87 GLN A CA 1
ATOM 607 C C . GLN A 1 87 ? 8.113 14.921 9.891 1.00 91.75 87 GLN A C 1
ATOM 609 O O . GLN A 1 87 ? 8.314 13.725 9.685 1.00 91.75 87 GLN A O 1
ATOM 614 N N . ASN A 1 88 ? 6.887 15.431 10.013 1.00 90.88 88 ASN A N 1
ATOM 615 C CA . ASN A 1 88 ? 5.664 14.662 9.830 1.00 90.88 88 ASN A CA 1
ATOM 616 C C . ASN A 1 88 ? 4.828 15.298 8.722 1.00 90.88 88 ASN A C 1
ATOM 618 O O . ASN A 1 88 ? 4.690 16.519 8.662 1.00 90.88 88 ASN A O 1
ATOM 622 N N . TRP A 1 89 ? 4.223 14.459 7.888 1.00 89.75 89 TRP A N 1
ATOM 623 C CA . TRP A 1 89 ? 3.227 14.875 6.911 1.00 89.75 89 TRP A CA 1
ATOM 624 C C . TRP A 1 89 ? 1.916 14.161 7.217 1.00 89.75 89 TRP A C 1
ATOM 626 O O . TRP A 1 89 ? 1.890 12.941 7.392 1.00 89.75 89 TRP A O 1
ATOM 636 N N . THR A 1 90 ? 0.839 14.937 7.298 1.00 88.88 90 THR A N 1
ATOM 637 C CA . THR A 1 90 ? -0.489 14.449 7.666 1.00 88.88 90 THR A CA 1
ATOM 638 C C . THR A 1 90 ? -1.445 14.692 6.515 1.00 88.88 90 THR A C 1
ATOM 640 O O . THR A 1 90 ? -1.548 15.809 6.013 1.00 88.88 90 THR A O 1
ATOM 643 N N . GLN A 1 91 ? -2.185 13.649 6.149 1.00 84.75 91 GLN A N 1
ATOM 644 C CA . GLN A 1 91 ? -3.299 13.737 5.221 1.00 84.75 91 GLN A CA 1
ATOM 645 C C . GLN A 1 91 ? -4.581 13.334 5.931 1.00 84.75 91 GLN A C 1
ATOM 647 O O . GLN A 1 91 ? -4.700 12.216 6.434 1.00 84.75 91 GLN A O 1
ATOM 652 N N . GLU A 1 92 ? -5.564 14.226 5.904 1.00 83.25 92 GLU A N 1
ATOM 653 C CA . GLU A 1 92 ? -6.921 13.892 6.306 1.00 83.25 92 GLU A CA 1
ATOM 654 C C . GLU A 1 92 ? -7.676 13.314 5.109 1.00 83.25 92 GLU A C 1
ATOM 656 O O . GLU A 1 92 ? -7.690 13.884 4.015 1.00 83.25 92 GLU A O 1
ATOM 661 N N . ILE A 1 93 ? -8.291 12.152 5.315 1.00 76.31 93 ILE A N 1
ATOM 662 C CA . ILE A 1 93 ? -9.167 11.519 4.333 1.00 76.31 93 ILE A CA 1
ATOM 663 C C . ILE A 1 93 ? -10.573 11.531 4.932 1.00 76.31 93 ILE A C 1
ATOM 665 O O . ILE A 1 93 ? -10.782 10.910 5.980 1.00 76.31 93 ILE A O 1
ATOM 669 N N . PRO A 1 94 ? -11.544 12.235 4.322 1.00 71.19 94 PRO A N 1
ATOM 670 C CA . PRO A 1 94 ? -12.896 12.282 4.851 1.00 71.19 94 PRO A CA 1
ATOM 671 C C . PRO A 1 94 ? -13.520 10.886 4.785 1.00 71.19 94 PRO A C 1
ATOM 673 O O . PRO A 1 94 ? -13.819 10.358 3.718 1.00 71.19 94 PRO A O 1
ATOM 676 N 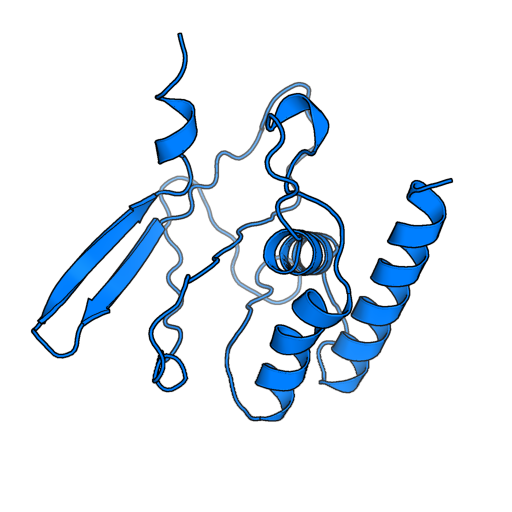N . LEU A 1 95 ? -13.768 10.288 5.950 1.00 65.19 95 LEU A N 1
ATOM 677 C CA . LEU A 1 95 ? -14.331 8.939 6.074 1.00 65.19 95 LEU A CA 1
ATOM 678 C C . LEU A 1 95 ? -15.852 8.900 5.849 1.00 65.19 95 LEU A C 1
ATOM 680 O O . LEU A 1 95 ? -16.520 7.987 6.329 1.00 65.19 95 LEU A O 1
ATOM 684 N N . ALA A 1 96 ? -16.419 9.860 5.108 1.00 57.03 96 ALA A N 1
ATOM 685 C CA . ALA A 1 96 ? -17.846 9.882 4.771 1.00 57.03 96 ALA A CA 1
ATOM 686 C C . ALA A 1 96 ? -18.300 8.592 4.054 1.00 57.03 96 ALA A C 1
ATOM 688 O O . ALA A 1 96 ? -19.476 8.248 4.103 1.00 57.03 96 ALA A O 1
ATOM 689 N N . ALA A 1 97 ? -17.356 7.853 3.458 1.00 52.41 97 ALA A N 1
ATOM 690 C CA . ALA A 1 97 ? -17.567 6.561 2.814 1.00 52.41 97 ALA A CA 1
ATOM 691 C C . ALA A 1 97 ? -17.548 5.339 3.762 1.00 52.41 97 ALA A C 1
ATOM 693 O O . ALA A 1 97 ? -17.958 4.257 3.350 1.00 52.41 97 ALA A O 1
ATOM 694 N N . LEU A 1 98 ? -17.112 5.463 5.025 1.00 59.12 98 LEU A N 1
ATOM 695 C CA . LEU A 1 98 ? -17.137 4.359 6.003 1.00 59.12 98 LEU A CA 1
ATOM 696 C C . LEU A 1 98 ? -18.507 4.248 6.691 1.00 59.12 98 LEU A C 1
ATOM 698 O O . LEU A 1 98 ? -18.616 4.238 7.916 1.00 59.12 98 LEU A O 1
ATOM 702 N N . THR A 1 99 ? -19.575 4.201 5.898 1.00 55.03 99 THR A N 1
ATOM 703 C CA . THR A 1 99 ? -20.948 4.025 6.399 1.00 55.03 99 THR A CA 1
ATOM 704 C C . THR A 1 99 ? -21.261 2.579 6.770 1.00 55.03 99 THR A C 1
ATOM 706 O O . THR A 1 99 ? -22.268 2.325 7.427 1.00 55.03 99 THR A O 1
ATOM 709 N N . GLN A 1 100 ? -20.398 1.636 6.382 1.00 62.41 100 GLN A N 1
ATOM 710 C CA . GLN A 1 100 ? -20.549 0.216 6.667 1.00 62.41 100 GLN A CA 1
ATOM 711 C C . GLN A 1 100 ? -19.410 -0.291 7.561 1.00 62.41 100 GLN A C 1
ATOM 713 O O . GLN A 1 100 ? -18.257 0.117 7.379 1.00 62.41 100 GLN A O 1
ATOM 718 N N . PRO A 1 101 ? -19.705 -1.191 8.518 1.00 70.44 101 PRO A N 1
ATOM 719 C CA . PRO A 1 101 ? -18.671 -1.863 9.292 1.00 70.44 101 PRO A CA 1
ATOM 720 C C . PRO A 1 101 ? -17.762 -2.665 8.355 1.00 70.44 101 PRO A C 1
ATOM 722 O O . PRO A 1 101 ? -18.228 -3.365 7.459 1.00 70.44 101 PRO A O 1
ATOM 725 N N . GLY A 1 102 ? -16.451 -2.566 8.562 1.00 77.69 102 GLY A N 1
ATOM 726 C CA . GLY A 1 102 ? -15.475 -3.231 7.709 1.00 77.69 102 GLY A CA 1
ATOM 727 C C . GLY A 1 102 ? -14.039 -2.985 8.151 1.00 77.69 102 GLY A C 1
ATOM 728 O O . GLY A 1 102 ? -13.774 -2.381 9.191 1.00 77.69 102 GLY A O 1
ATOM 729 N N . THR A 1 103 ? -13.095 -3.471 7.349 1.00 81.69 103 THR A N 1
ATOM 730 C CA . THR A 1 103 ? -11.661 -3.309 7.603 1.00 81.69 103 THR A CA 1
ATOM 731 C C . THR A 1 103 ? -11.107 -2.127 6.817 1.00 81.69 103 THR A C 1
ATOM 733 O O . THR A 1 103 ? -11.146 -2.115 5.587 1.00 81.69 103 THR A O 1
ATOM 736 N N . LEU A 1 104 ? -10.520 -1.158 7.522 1.00 83.94 104 LEU A N 1
ATOM 737 C CA . LEU A 1 104 ? -9.726 -0.106 6.895 1.00 83.94 104 LEU A CA 1
ATOM 738 C C . LEU A 1 104 ? -8.314 -0.634 6.607 1.00 83.94 104 LEU A C 1
ATOM 740 O O . LEU A 1 104 ? -7.565 -0.954 7.530 1.00 83.94 104 LEU A O 1
ATOM 744 N N . LYS A 1 105 ? -7.944 -0.701 5.326 1.00 88.25 105 LYS A N 1
ATOM 745 C CA . LYS A 1 105 ? -6.572 -0.982 4.883 1.00 88.25 105 LYS A CA 1
ATOM 746 C C . LYS A 1 105 ? -5.900 0.327 4.473 1.00 88.25 105 LYS A C 1
ATOM 748 O O . LYS A 1 105 ? -6.386 1.001 3.568 1.00 88.25 105 LYS A O 1
ATOM 753 N N . VAL A 1 106 ? -4.764 0.652 5.086 1.00 90.25 106 VAL A N 1
ATOM 754 C CA . VAL A 1 106 ? -3.922 1.805 4.721 1.00 90.25 106 VAL A CA 1
ATOM 755 C C . VAL A 1 106 ? -2.528 1.295 4.382 1.00 90.25 106 VAL A C 1
ATOM 757 O O . VAL A 1 106 ? -1.987 0.448 5.093 1.00 90.25 106 VAL A O 1
ATOM 760 N N . THR A 1 107 ? -1.954 1.777 3.284 1.00 92.81 107 THR A N 1
ATOM 761 C CA . THR A 1 107 ? -0.665 1.298 2.774 1.00 92.81 107 THR A CA 1
ATOM 762 C C . THR A 1 107 ? 0.232 2.482 2.450 1.00 92.81 107 THR A C 1
ATOM 764 O O . THR A 1 107 ? -0.146 3.336 1.655 1.00 92.81 107 THR A O 1
ATOM 767 N N . LEU A 1 108 ? 1.427 2.504 3.042 1.00 93.69 108 LEU A N 1
ATOM 768 C CA . LEU A 1 108 ? 2.504 3.428 2.697 1.00 93.69 108 LEU A CA 1
ATOM 769 C C . LEU A 1 108 ? 3.525 2.691 1.827 1.00 93.69 108 LEU A C 1
ATOM 771 O O . LEU A 1 108 ? 3.977 1.602 2.183 1.00 93.69 108 LEU A O 1
ATOM 775 N N . ALA A 1 109 ? 3.905 3.294 0.707 1.00 94.00 109 ALA A N 1
ATOM 776 C CA . ALA A 1 109 ? 5.037 2.862 -0.098 1.00 94.00 109 ALA A CA 1
ATOM 777 C C . ALA A 1 109 ? 5.826 4.093 -0.539 1.00 94.00 109 ALA A C 1
ATOM 779 O O . ALA A 1 109 ? 5.239 5.118 -0.870 1.00 94.00 109 ALA A O 1
ATOM 780 N N . TYR A 1 110 ? 7.148 3.973 -0.563 1.00 93.31 110 TYR A N 1
ATOM 781 C CA . TYR A 1 110 ? 8.054 5.021 -1.012 1.00 93.31 110 TYR A CA 1
ATOM 782 C C . TYR A 1 110 ? 9.260 4.385 -1.715 1.00 93.31 110 TYR A C 1
ATOM 784 O O . TYR A 1 110 ? 9.638 3.256 -1.377 1.00 93.31 110 TYR A O 1
ATOM 792 N N . PRO A 1 111 ? 9.839 5.054 -2.725 1.00 91.75 111 PRO A N 1
ATOM 793 C CA . PRO A 1 111 ? 11.115 4.643 -3.285 1.00 91.75 111 PRO A CA 1
ATOM 794 C C . PRO A 1 111 ? 12.227 5.038 -2.308 1.00 91.75 111 PRO A C 1
ATOM 796 O O . PRO A 1 111 ? 12.384 6.215 -1.991 1.00 91.75 111 PRO A O 1
ATOM 799 N N . ASP A 1 112 ? 12.981 4.060 -1.815 1.00 92.56 112 ASP A N 1
ATOM 800 C CA . ASP A 1 112 ? 14.130 4.329 -0.951 1.00 92.56 112 ASP A CA 1
ATOM 801 C C . ASP A 1 112 ? 15.407 4.561 -1.775 1.00 92.56 112 ASP A C 1
ATOM 803 O O . ASP A 1 112 ? 15.502 4.139 -2.933 1.00 92.56 112 ASP A O 1
ATOM 807 N N . ARG A 1 113 ? 16.398 5.237 -1.184 1.00 90.06 113 ARG A N 1
ATOM 808 C CA . ARG A 1 113 ? 17.715 5.397 -1.813 1.00 90.06 113 ARG A CA 1
ATOM 809 C C . ARG A 1 113 ? 18.413 4.042 -1.907 1.00 90.06 113 ARG A C 1
ATOM 811 O O . ARG A 1 113 ? 18.239 3.178 -1.052 1.00 90.06 113 ARG A O 1
ATOM 818 N N . GLN A 1 114 ? 19.228 3.866 -2.944 1.00 90.56 114 GLN A N 1
ATOM 819 C CA . GLN A 1 114 ? 20.037 2.660 -3.091 1.00 90.56 114 GLN A CA 1
ATOM 820 C C . GLN A 1 114 ? 20.981 2.506 -1.891 1.00 90.56 114 GLN A C 1
ATOM 822 O O . GLN A 1 114 ? 21.692 3.440 -1.529 1.00 90.56 114 GLN A O 1
ATOM 827 N N . GLY A 1 115 ? 21.013 1.311 -1.310 1.00 90.75 115 GLY A N 1
ATOM 828 C CA . GLY A 1 115 ? 21.880 0.967 -0.192 1.00 90.75 115 GLY A CA 1
ATOM 829 C C . GLY A 1 115 ? 21.707 -0.496 0.205 1.00 90.75 115 GLY A C 1
ATOM 830 O O . GLY A 1 115 ? 20.775 -1.162 -0.243 1.00 90.75 115 GLY A O 1
ATOM 831 N N . ALA A 1 116 ? 22.622 -1.008 1.029 1.00 87.31 116 ALA A N 1
ATOM 832 C CA . ALA A 1 116 ? 22.570 -2.391 1.518 1.00 87.31 116 ALA A CA 1
ATOM 833 C C . ALA A 1 116 ? 21.473 -2.615 2.578 1.00 87.31 116 ALA A C 1
ATOM 835 O O . ALA A 1 116 ? 21.039 -3.743 2.796 1.00 87.31 116 ALA A O 1
ATOM 836 N N . ILE A 1 117 ? 21.037 -1.539 3.232 1.00 91.69 117 ILE A N 1
ATOM 837 C CA . ILE A 1 117 ? 19.993 -1.522 4.261 1.00 91.69 117 ILE A CA 1
ATOM 838 C C . ILE A 1 117 ? 18.981 -0.416 3.953 1.00 91.69 117 ILE A C 1
ATOM 840 O O . ILE A 1 117 ? 19.224 0.410 3.072 1.00 91.69 117 ILE A O 1
ATOM 844 N N . LEU A 1 118 ? 17.876 -0.376 4.701 1.00 89.06 118 LEU A N 1
ATOM 845 C CA . LEU A 1 118 ? 16.912 0.723 4.641 1.00 89.06 118 LEU A CA 1
ATOM 846 C C . LEU A 1 118 ? 17.626 2.057 4.920 1.00 89.06 118 LEU A C 1
ATOM 848 O O . LEU A 1 118 ? 18.220 2.220 5.984 1.00 89.06 118 LEU A O 1
ATOM 852 N N . GLN A 1 119 ? 17.594 2.978 3.957 1.00 93.94 119 GLN A N 1
ATOM 853 C CA . GLN A 1 119 ? 18.257 4.281 4.048 1.00 93.94 119 GLN A CA 1
ATOM 854 C C . GLN A 1 119 ? 17.347 5.316 4.709 1.00 93.94 119 GLN A C 1
ATOM 856 O O . GLN A 1 119 ? 17.799 6.075 5.559 1.00 93.94 119 GLN A O 1
ATOM 861 N N . ASN A 1 120 ? 16.059 5.323 4.352 1.00 91.31 120 ASN A N 1
ATOM 862 C CA . ASN A 1 120 ? 15.057 6.196 4.961 1.00 91.31 120 ASN A CA 1
ATOM 863 C C . ASN A 1 120 ? 14.005 5.360 5.697 1.00 91.31 120 ASN A C 1
ATOM 865 O O . ASN A 1 120 ? 13.315 4.537 5.091 1.00 91.31 120 ASN A O 1
ATOM 869 N N . ASN A 1 121 ? 13.850 5.590 7.002 1.00 91.81 121 ASN A N 1
ATOM 870 C CA . ASN A 1 121 ? 12.896 4.868 7.845 1.00 91.81 121 ASN A CA 1
ATOM 871 C C . ASN A 1 121 ? 11.599 5.668 8.040 1.00 91.81 121 ASN A C 1
ATOM 873 O O . ASN A 1 121 ? 11.407 6.327 9.064 1.00 91.81 121 ASN A O 1
ATOM 877 N N . LEU A 1 122 ? 10.706 5.632 7.046 1.00 91.56 122 LEU A N 1
ATOM 878 C CA . LEU A 1 122 ? 9.401 6.284 7.162 1.00 91.56 122 LEU A CA 1
ATOM 879 C C . LEU A 1 122 ? 8.429 5.405 7.952 1.00 91.56 122 LEU A C 1
ATOM 881 O O . LEU A 1 122 ? 8.285 4.212 7.690 1.00 91.56 122 LEU A O 1
ATOM 885 N N . THR A 1 123 ? 7.702 6.018 8.886 1.00 92.25 123 THR A N 1
ATOM 886 C CA . THR A 1 123 ? 6.678 5.334 9.683 1.00 92.25 123 THR A CA 1
ATOM 887 C C . THR A 1 123 ? 5.283 5.805 9.293 1.00 92.25 123 THR A C 1
ATOM 889 O O . THR A 1 123 ? 5.008 7.001 9.260 1.00 92.25 123 THR A O 1
ATOM 892 N N . LEU A 1 124 ? 4.369 4.858 9.070 1.00 93.25 124 LEU A N 1
ATOM 893 C CA . LEU A 1 124 ? 2.946 5.146 8.906 1.00 93.25 124 LEU A CA 1
ATOM 894 C C . LEU A 1 124 ? 2.249 5.165 10.272 1.00 93.25 124 LEU A C 1
ATOM 896 O O . LEU A 1 124 ? 2.285 4.168 10.996 1.00 93.25 124 LEU A O 1
ATOM 900 N N . LYS A 1 125 ? 1.558 6.263 10.583 1.00 93.19 125 LYS A N 1
ATOM 901 C CA . LYS A 1 125 ? 0.616 6.370 11.704 1.00 93.19 125 LYS A CA 1
ATOM 902 C C . LYS A 1 125 ? -0.772 6.693 11.157 1.00 93.19 125 LYS A C 1
ATOM 904 O O . LYS A 1 125 ? -0.911 7.577 10.320 1.00 93.19 125 LYS A O 1
ATOM 909 N N . VAL A 1 126 ? -1.786 5.976 11.629 1.00 91.50 126 VAL A N 1
ATOM 910 C CA . VAL A 1 126 ? -3.190 6.179 11.259 1.00 91.50 126 VAL A CA 1
ATOM 911 C C . VAL A 1 126 ? -3.965 6.561 12.507 1.00 91.50 126 VAL A C 1
ATOM 913 O O . VAL A 1 126 ? -3.919 5.839 13.500 1.00 91.50 126 VAL A O 1
ATOM 916 N N . GLU A 1 127 ? -4.693 7.671 12.439 1.00 90.88 127 GLU A N 1
ATOM 917 C CA . GLU A 1 127 ? -5.601 8.125 13.490 1.00 90.88 127 GLU A CA 1
ATOM 918 C C . GLU A 1 127 ? -7.027 8.192 12.943 1.00 90.88 127 GLU A C 1
ATOM 920 O O . GLU A 1 127 ? -7.294 8.840 11.934 1.00 90.88 127 GLU A O 1
ATOM 925 N N . ILE A 1 128 ? -7.951 7.501 13.607 1.00 86.62 128 ILE A N 1
ATOM 926 C CA . ILE A 1 128 ? -9.371 7.487 13.262 1.00 86.62 128 ILE A CA 1
ATOM 927 C C . ILE A 1 128 ? -10.119 8.217 14.36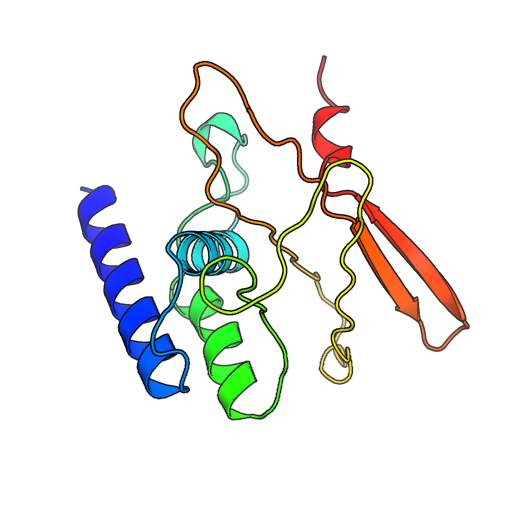6 1.00 86.62 128 ILE A C 1
ATOM 929 O O . ILE A 1 128 ? -10.222 7.721 15.491 1.00 86.62 128 ILE A O 1
ATOM 933 N N . ARG A 1 129 ? -10.668 9.385 14.029 1.00 84.69 129 ARG A N 1
ATOM 934 C CA . ARG A 1 129 ? -11.563 10.134 14.910 1.00 84.69 129 ARG A CA 1
ATOM 935 C C . ARG A 1 129 ? -12.998 9.670 14.692 1.00 84.69 129 ARG A C 1
ATOM 937 O O . ARG A 1 129 ? -13.560 9.836 13.612 1.00 84.69 129 ARG A O 1
ATOM 944 N N . GLN A 1 130 ? -13.590 9.080 15.721 1.00 80.19 130 GLN A N 1
ATOM 945 C CA . GLN A 1 130 ? -14.986 8.658 15.693 1.00 80.19 130 GLN A CA 1
ATOM 946 C C . GLN A 1 130 ? -15.924 9.841 15.951 1.00 80.19 130 GLN A C 1
ATOM 948 O O . GLN A 1 130 ? -15.546 10.823 16.588 1.00 80.19 130 GLN A O 1
ATOM 953 N N . ARG A 1 131 ? -17.194 9.709 15.541 1.00 76.38 131 ARG A N 1
ATOM 954 C CA . ARG A 1 131 ? -18.245 10.695 15.865 1.00 76.38 131 ARG A CA 1
ATOM 955 C C . ARG A 1 131 ? -18.455 10.876 17.375 1.00 76.38 131 ARG A C 1
ATOM 957 O O . ARG A 1 131 ? -18.908 11.930 17.791 1.00 76.38 131 ARG A O 1
ATOM 964 N N . SER A 1 132 ? -18.104 9.870 18.179 1.00 79.88 132 SER A N 1
ATOM 965 C CA . SER A 1 132 ? -18.133 9.904 19.648 1.00 79.88 132 SER A CA 1
ATOM 966 C C . SER A 1 132 ? -17.018 10.751 20.281 1.00 79.88 132 SER A C 1
ATOM 968 O O . SER A 1 132 ? -17.027 10.933 21.492 1.00 79.88 132 SER A O 1
ATOM 970 N N . GLY A 1 133 ? -16.048 11.241 19.497 1.00 80.00 133 GLY A N 1
ATOM 971 C CA . GLY A 1 133 ? -14.872 11.969 19.990 1.00 80.00 133 GLY A CA 1
ATOM 972 C C . GLY A 1 133 ? -13.671 11.078 20.330 1.00 80.00 133 GLY A C 1
ATOM 973 O O . GLY A 1 133 ? -12.567 11.587 20.504 1.00 80.00 133 GLY A O 1
ATOM 974 N N . ASN A 1 134 ? -13.847 9.752 20.351 1.00 85.50 134 ASN A N 1
ATOM 975 C CA . ASN A 1 134 ? -12.754 8.808 20.582 1.00 85.50 134 ASN A CA 1
ATOM 976 C C . ASN A 1 134 ? -11.772 8.775 19.402 1.00 85.50 134 ASN A C 1
ATOM 978 O O . ASN A 1 134 ? -12.181 8.771 18.236 1.00 85.50 134 ASN A O 1
ATOM 982 N N . ILE A 1 135 ? -10.477 8.685 19.717 1.00 86.88 135 ILE A N 1
ATOM 983 C CA . ILE A 1 135 ? -9.393 8.553 18.738 1.00 86.88 135 ILE A CA 1
ATOM 984 C C . ILE A 1 135 ? -8.810 7.145 18.837 1.00 86.88 135 ILE A C 1
ATOM 986 O O . ILE A 1 135 ? -8.329 6.736 19.892 1.00 86.88 135 ILE A O 1
ATOM 990 N N . ILE A 1 136 ? -8.831 6.412 17.725 1.00 86.44 136 ILE A N 1
ATOM 991 C CA . ILE A 1 136 ? -8.087 5.158 17.576 1.00 86.44 136 ILE A CA 1
ATOM 992 C C . ILE A 1 136 ? -6.816 5.470 16.795 1.00 86.44 136 ILE A C 1
ATOM 994 O O . ILE A 1 136 ? -6.904 5.885 15.643 1.00 86.44 136 ILE A O 1
ATOM 998 N N . ALA A 1 137 ? -5.651 5.234 17.394 1.00 89.50 137 ALA A N 1
ATOM 999 C CA . ALA A 1 137 ? -4.364 5.353 16.720 1.00 89.50 137 ALA A CA 1
ATOM 1000 C C . ALA A 1 137 ? -3.742 3.969 16.499 1.00 89.50 137 ALA A C 1
ATOM 1002 O O . ALA A 1 137 ? -3.787 3.123 17.391 1.00 89.50 137 ALA A O 1
ATOM 1003 N N . LYS A 1 138 ? -3.152 3.749 15.322 1.00 89.12 138 LYS A N 1
ATOM 1004 C CA . LYS A 1 138 ? -2.320 2.578 15.012 1.00 89.12 138 LYS A CA 1
ATOM 1005 C C . LYS A 1 138 ? -1.076 2.986 14.240 1.00 89.12 138 LYS A C 1
ATOM 1007 O O . LYS A 1 138 ? -1.150 3.855 13.368 1.00 89.12 138 LYS A O 1
ATOM 1012 N N . ARG A 1 139 ? 0.048 2.330 14.506 1.00 87.75 139 ARG A N 1
ATOM 1013 C CA . ARG A 1 139 ? 1.263 2.418 13.691 1.00 87.75 139 ARG A CA 1
ATOM 1014 C C . ARG A 1 139 ? 1.441 1.184 12.808 1.00 87.75 139 ARG A C 1
ATOM 1016 O O . ARG A 1 139 ? 1.054 0.071 13.157 1.00 87.75 139 ARG A O 1
ATOM 1023 N N . GLY A 1 140 ? 2.035 1.388 11.635 1.00 77.50 140 GLY A N 1
ATOM 1024 C CA . GLY A 1 140 ? 2.255 0.333 10.640 1.00 77.50 140 GLY A CA 1
ATOM 1025 C C . GLY A 1 140 ? 3.291 -0.728 11.039 1.00 77.50 140 GLY A C 1
ATOM 1026 O O . GLY A 1 140 ? 3.301 -1.810 10.454 1.00 77.50 140 GLY A O 1
ATOM 1027 N N . ASP A 1 141 ? 4.138 -0.447 12.029 1.00 70.62 141 ASP A N 1
ATOM 1028 C CA . ASP A 1 141 ? 5.222 -1.306 12.526 1.00 70.62 141 ASP A CA 1
ATOM 1029 C C . ASP A 1 141 ? 4.812 -2.211 13.706 1.00 70.62 141 ASP A C 1
ATOM 1031 O O . ASP A 1 141 ? 5.568 -3.099 14.099 1.00 70.62 141 ASP A O 1
ATOM 1035 N N . GLU A 1 142 ? 3.592 -2.064 14.236 1.00 56.66 142 GLU A N 1
ATOM 1036 C CA . GLU A 1 142 ? 3.129 -2.764 15.448 1.00 56.66 142 GLU A CA 1
ATOM 1037 C C . GLU A 1 142 ? 3.125 -4.297 15.328 1.00 56.66 142 GLU A C 1
ATOM 1039 O O . GLU A 1 142 ? 3.285 -4.992 16.328 1.00 56.66 142 GLU A O 1
ATOM 1044 N N . ARG A 1 143 ? 2.996 -4.852 14.115 1.00 48.00 143 ARG A N 1
ATOM 1045 C CA . ARG A 1 143 ? 3.007 -6.312 13.894 1.00 48.00 143 ARG A CA 1
ATOM 1046 C C . ARG A 1 143 ? 4.401 -6.939 13.819 1.00 48.00 143 ARG A C 1
ATOM 1048 O O . ARG A 1 143 ? 4.489 -8.159 13.815 1.00 48.00 143 ARG A O 1
ATOM 1055 N N . VAL A 1 144 ? 5.475 -6.150 13.764 1.00 46.62 144 VAL A N 1
ATOM 1056 C CA . VAL A 1 144 ? 6.850 -6.687 13.704 1.00 46.62 144 VAL A CA 1
ATOM 1057 C C . VAL A 1 144 ? 7.351 -7.117 15.094 1.00 46.62 144 VAL A C 1
ATOM 1059 O O . VAL A 1 144 ? 8.340 -7.825 15.193 1.00 46.62 144 VAL A O 1
ATOM 1062 N N . ARG A 1 145 ? 6.650 -6.751 16.180 1.00 34.44 145 ARG A N 1
ATOM 1063 C CA . ARG A 1 145 ? 7.046 -7.072 17.568 1.00 34.44 145 ARG A CA 1
ATOM 1064 C C . ARG A 1 145 ? 6.375 -8.313 18.173 1.00 34.44 145 ARG A C 1
ATOM 1066 O O . ARG A 1 145 ? 6.556 -8.573 19.357 1.00 34.44 145 ARG A O 1
ATOM 1073 N N . SER A 1 146 ? 5.589 -9.065 17.405 1.00 32.38 146 SER A N 1
ATOM 1074 C CA . SER A 1 146 ? 4.923 -10.286 17.883 1.00 32.38 146 SER A CA 1
ATOM 1075 C C . SER A 1 146 ? 5.453 -11.502 17.130 1.00 32.38 146 SER A C 1
ATOM 1077 O O . SER A 1 146 ? 4.810 -11.995 16.208 1.00 32.38 146 SER A O 1
ATOM 1079 N N . GLY A 1 147 ? 6.647 -11.942 17.506 1.00 35.25 147 GLY A N 1
ATOM 1080 C CA . GLY A 1 147 ? 7.297 -13.136 16.977 1.00 35.25 147 GLY A CA 1
ATOM 1081 C C . GLY A 1 147 ? 8.768 -13.123 17.364 1.00 35.25 147 GLY A C 1
ATOM 1082 O O . GLY A 1 147 ? 9.515 -12.378 16.745 1.00 35.25 147 GLY A O 1
ATOM 1083 N N . GLU A 1 148 ? 9.067 -13.864 18.435 1.00 33.75 148 GLU A N 1
ATOM 1084 C CA . GLU A 1 148 ? 10.360 -14.449 18.857 1.00 33.75 148 GLU A CA 1
ATOM 1085 C C . GLU A 1 148 ? 11.675 -13.800 18.397 1.00 33.75 148 GLU A C 1
ATOM 1087 O O . GLU A 1 148 ? 11.999 -13.829 17.190 1.00 33.75 148 GLU A O 1
#